Protein AF-A0A3M1NJR8-F1 (afdb_monomer)

Sequence (96 aa):
NCNFVFEDYYTSLLELLQAIAFLNGYNILNHLCIGFYLRDILKREDLFIIFDDLRYKRNSLTYYGTKMDYNTAKQSIDKCKTLIKELKEIIKNRNN

Radius of gyration: 13.44 Å; Cα contacts (8 Å, |Δi|>4): 73; chains: 1; bounding box: 31×27×35 Å

Mean predicted aligned error: 3.32 Å

Secondary structure (DSSP, 8-state):
-HHHHHHHHHHHHHHHHHHHHHHTT----SHHHHHHIIIIIS--HHHHHHHHHHHHHHHHHHHH-PPPPHHHHHHHHHHHHHHHHHHHHHHHTT--

Foldseek 3Di:
DLLVVLLVLLVVLVVLLCVVCVVVVHRDDDQLVSLVCCCPVVVNPVLSVLNVVSVVVNCCCPPVVDDDDPVRSVVNSVSSVVSVVVSVVVVVVVVD

pLDDT: mean 93.27, std 8.06, range [50.75, 98.5]

Solvent-accessible surface area (backbone atoms only — not comparable to full-atom values): 5385 Å² total; per-residue (Å²): 112,60,55,58,56,35,49,51,47,50,48,56,46,50,54,51,52,49,51,55,35,46,77,72,75,42,91,76,92,49,72,68,60,51,33,47,40,33,31,73,72,68,66,31,52,75,57,20,57,55,49,48,55,49,50,51,52,49,47,44,34,77,76,65,69,50,80,61,53,70,67,61,30,50,54,52,41,53,50,41,52,49,51,49,51,54,52,50,53,59,55,53,66,70,79,109

Structure (mmCIF, N/CA/C/O backbone):
data_AF-A0A3M1NJR8-F1
#
_entry.id   AF-A0A3M1NJR8-F1
#
loop_
_atom_site.group_PDB
_atom_site.id
_atom_site.type_symbol
_atom_site.label_atom_id
_atom_site.label_alt_id
_atom_site.label_comp_id
_atom_site.label_asym_id
_atom_site.label_entity_id
_atom_site.label_seq_id
_atom_site.pdbx_PDB_ins_code
_atom_site.Cartn_x
_atom_site.Cartn_y
_atom_site.Cartn_z
_atom_site.occupancy
_atom_site.B_iso_or_equiv
_atom_site.auth_seq_id
_atom_site.auth_comp_id
_atom_site.auth_asym_id
_atom_site.auth_atom_id
_atom_site.pdbx_PDB_model_num
ATOM 1 N N . ASN A 1 1 ? 18.348 4.280 -10.705 1.00 82.81 1 ASN A N 1
ATOM 2 C CA . ASN A 1 1 ? 17.552 3.179 -11.298 1.00 82.81 1 ASN A CA 1
ATOM 3 C C . ASN A 1 1 ? 16.110 3.368 -10.833 1.00 82.81 1 ASN A C 1
ATOM 5 O O . ASN A 1 1 ? 15.912 3.562 -9.642 1.00 82.81 1 ASN A O 1
ATOM 9 N N . CYS A 1 2 ? 15.140 3.411 -11.753 1.00 88.38 2 CYS A N 1
ATOM 10 C CA . CYS A 1 2 ? 13.725 3.664 -11.445 1.00 88.38 2 CYS A CA 1
ATOM 11 C C . CYS A 1 2 ? 13.074 2.560 -10.597 1.00 88.38 2 CYS A C 1
ATOM 13 O O . CYS A 1 2 ? 12.162 2.874 -9.836 1.00 88.38 2 CYS A O 1
ATOM 15 N N . ASN A 1 3 ? 13.584 1.322 -10.656 1.00 89.31 3 ASN A N 1
ATOM 16 C CA . ASN A 1 3 ? 13.149 0.238 -9.771 1.00 89.31 3 ASN A CA 1
ATOM 17 C C . ASN A 1 3 ? 13.338 0.626 -8.298 1.00 89.31 3 ASN A C 1
ATOM 19 O O . ASN A 1 3 ? 12.375 0.576 -7.544 1.00 89.31 3 ASN A O 1
ATOM 23 N N . PHE A 1 4 ? 14.540 1.084 -7.918 1.00 91.31 4 PHE A N 1
ATOM 24 C CA . PHE A 1 4 ? 14.843 1.451 -6.526 1.00 91.31 4 PHE A CA 1
ATOM 25 C C . PHE A 1 4 ? 13.937 2.567 -6.018 1.00 91.31 4 PHE A C 1
ATOM 27 O O . PHE A 1 4 ? 13.389 2.465 -4.931 1.00 91.31 4 PHE A O 1
ATOM 34 N N . VAL A 1 5 ? 13.705 3.598 -6.836 1.00 94.62 5 VAL A N 1
ATOM 35 C CA . VAL A 1 5 ? 12.820 4.699 -6.437 1.00 94.62 5 VAL A CA 1
ATOM 36 C C . VAL A 1 5 ? 11.412 4.170 -6.162 1.00 94.62 5 VAL A C 1
ATOM 38 O O . VAL A 1 5 ? 10.824 4.501 -5.141 1.00 94.62 5 VAL A O 1
ATOM 41 N N . PHE A 1 6 ? 10.861 3.325 -7.037 1.00 95.62 6 PHE A N 1
ATOM 42 C CA . PHE A 1 6 ? 9.551 2.725 -6.790 1.00 95.62 6 PHE A CA 1
ATOM 43 C C . PHE A 1 6 ? 9.538 1.825 -5.540 1.00 95.62 6 PHE A C 1
ATOM 45 O O . PHE A 1 6 ? 8.600 1.918 -4.747 1.00 95.62 6 PHE A O 1
ATOM 52 N N . GLU A 1 7 ? 10.566 0.998 -5.337 1.00 94.94 7 GLU A N 1
ATOM 53 C CA . GLU A 1 7 ? 10.693 0.132 -4.157 1.00 94.94 7 GLU A CA 1
ATOM 54 C C . GLU A 1 7 ? 10.739 0.929 -2.846 1.00 94.94 7 GLU A C 1
ATOM 56 O O . GLU A 1 7 ? 10.068 0.543 -1.885 1.00 94.94 7 GLU A O 1
ATOM 61 N N . ASP A 1 8 ? 11.431 2.069 -2.817 1.00 95.88 8 ASP A N 1
ATOM 62 C CA . ASP A 1 8 ? 11.483 2.955 -1.649 1.00 95.88 8 ASP A CA 1
ATOM 63 C C . ASP A 1 8 ? 10.097 3.534 -1.331 1.00 95.88 8 ASP A C 1
ATOM 65 O O . ASP A 1 8 ? 9.630 3.465 -0.192 1.00 95.88 8 ASP A O 1
ATOM 69 N N . TYR A 1 9 ? 9.378 4.028 -2.348 1.00 97.75 9 TYR A N 1
ATOM 70 C CA . TYR A 1 9 ? 8.007 4.524 -2.171 1.00 97.75 9 TYR A CA 1
ATOM 71 C C . TYR A 1 9 ? 7.047 3.421 -1.707 1.00 97.75 9 TYR A C 1
ATOM 73 O O . TYR A 1 9 ? 6.190 3.674 -0.857 1.00 97.75 9 TYR A O 1
ATOM 81 N N . TYR A 1 10 ? 7.165 2.208 -2.256 1.00 97.69 10 TYR A N 1
ATOM 82 C CA . TYR A 1 10 ? 6.371 1.060 -1.815 1.00 97.69 10 TYR A CA 1
ATOM 83 C C . TYR A 1 10 ? 6.677 0.702 -0.355 1.00 97.69 10 TYR A C 1
ATOM 85 O O . TYR A 1 10 ? 5.757 0.435 0.416 1.00 97.69 10 TYR A O 1
ATOM 93 N N . THR A 1 11 ? 7.951 0.728 0.039 1.00 97.38 11 THR A N 1
ATOM 94 C CA . THR A 1 11 ? 8.381 0.433 1.412 1.00 97.38 11 THR A CA 1
ATOM 95 C C . THR A 1 11 ? 7.829 1.467 2.389 1.00 97.38 11 THR A C 1
ATOM 97 O O . THR A 1 11 ? 7.196 1.086 3.369 1.00 97.38 11 THR A O 1
ATOM 100 N N . SER A 1 12 ? 7.923 2.762 2.072 1.00 97.69 12 SER A N 1
ATOM 101 C CA . SER A 1 12 ? 7.313 3.819 2.895 1.00 97.69 12 SER A CA 1
ATOM 102 C C . SER A 1 12 ? 5.790 3.675 3.020 1.00 97.69 12 SER A C 1
ATOM 104 O O . SER A 1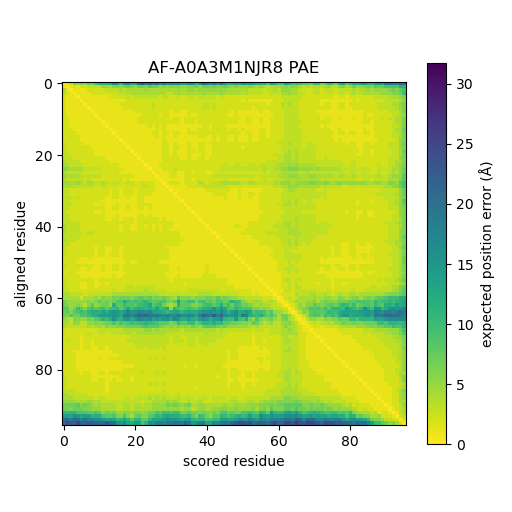 12 ? 5.226 3.892 4.093 1.00 97.69 12 SER A O 1
ATOM 106 N N . LEU A 1 13 ? 5.100 3.300 1.934 1.00 98.31 13 LEU A N 1
ATOM 107 C CA . LEU A 1 13 ? 3.661 3.02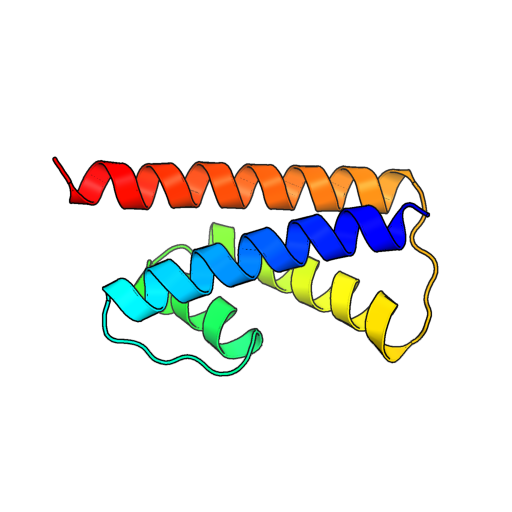1 1.963 1.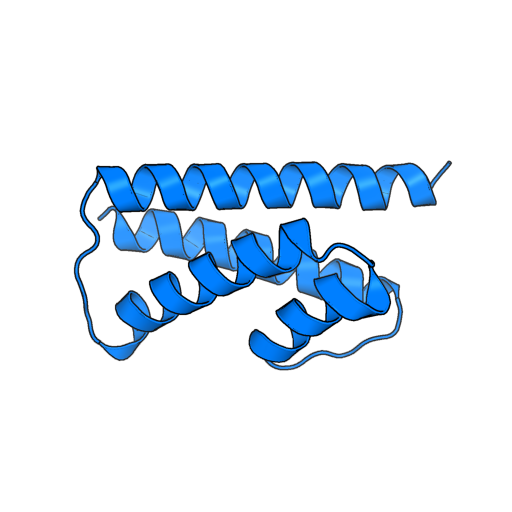00 98.31 13 LEU A CA 1
ATOM 108 C C . LEU A 1 13 ? 3.339 1.836 2.887 1.00 98.31 13 LEU A C 1
ATOM 110 O O . LEU A 1 13 ? 2.396 1.907 3.676 1.00 98.31 13 LEU A O 1
ATOM 114 N N . LEU A 1 14 ? 4.111 0.753 2.788 1.00 98.06 14 LEU A N 1
ATOM 115 C CA . LEU A 1 14 ? 3.925 -0.442 3.602 1.00 98.06 14 LEU A CA 1
ATOM 116 C C . LEU A 1 14 ? 4.147 -0.151 5.090 1.00 98.06 14 LEU A C 1
ATOM 118 O O . LEU A 1 14 ? 3.324 -0.553 5.906 1.00 98.06 14 LEU A O 1
ATOM 122 N N . GLU A 1 15 ? 5.213 0.566 5.442 1.00 97.19 15 GLU A N 1
ATOM 123 C CA . GLU A 1 15 ? 5.508 0.948 6.828 1.00 97.19 15 GLU A CA 1
ATOM 124 C C . GLU A 1 15 ? 4.402 1.824 7.424 1.00 97.19 15 GLU A C 1
ATOM 126 O O . GLU A 1 15 ? 3.988 1.612 8.565 1.00 97.19 15 GLU A O 1
ATOM 131 N N . LEU A 1 16 ? 3.851 2.757 6.640 1.00 97.06 16 LEU A N 1
ATOM 132 C CA . LEU A 1 16 ? 2.701 3.558 7.059 1.00 97.06 16 LEU A CA 1
ATOM 133 C C . LEU A 1 16 ? 1.464 2.685 7.318 1.00 97.06 16 LEU A C 1
ATOM 135 O O . LEU A 1 16 ? 0.809 2.836 8.349 1.00 97.06 16 LEU A O 1
ATOM 139 N N . LEU A 1 17 ? 1.141 1.761 6.407 1.00 97.50 17 LEU A N 1
ATOM 140 C CA . LEU A 1 17 ? 0.024 0.823 6.580 1.00 97.50 17 LEU A CA 1
ATOM 141 C C . LEU A 1 17 ? 0.212 -0.066 7.810 1.00 97.50 17 LEU A C 1
ATOM 143 O O . LEU A 1 17 ? -0.736 -0.276 8.567 1.00 97.50 17 LEU A O 1
ATOM 147 N N . GLN A 1 18 ? 1.434 -0.544 8.030 1.00 97.19 18 GLN A N 1
ATOM 148 C CA . GLN A 1 18 ? 1.796 -1.341 9.190 1.00 97.19 18 GLN A CA 1
ATOM 149 C C . GLN A 1 18 ? 1.615 -0.544 10.488 1.00 97.19 18 GLN A C 1
ATOM 151 O O . GLN A 1 18 ? 1.021 -1.048 11.438 1.00 97.19 18 GLN A O 1
ATOM 156 N N . ALA A 1 19 ? 2.059 0.714 10.523 1.00 95.81 19 ALA A N 1
ATOM 157 C CA . ALA A 1 19 ? 1.855 1.593 11.670 1.00 95.81 19 ALA A CA 1
ATOM 158 C C . ALA A 1 19 ? 0.359 1.803 11.963 1.00 95.81 19 ALA A C 1
ATOM 160 O O . ALA A 1 19 ? -0.066 1.702 13.111 1.00 95.81 19 ALA A O 1
ATOM 161 N N . ILE A 1 20 ? -0.462 2.018 10.929 1.00 95.19 20 ILE A N 1
ATOM 162 C CA . ILE A 1 20 ? -1.923 2.136 11.073 1.00 95.19 20 ILE A CA 1
ATOM 163 C C . ILE A 1 20 ? -2.540 0.834 11.602 1.00 95.19 20 ILE A C 1
ATOM 165 O O . ILE A 1 20 ? -3.450 0.882 12.431 1.00 95.19 20 ILE A O 1
ATOM 169 N N . ALA A 1 21 ? -2.080 -0.324 11.124 1.00 96.69 21 ALA A N 1
ATOM 170 C CA . ALA A 1 21 ? -2.525 -1.626 11.615 1.00 96.69 21 ALA A CA 1
ATOM 171 C C . ALA A 1 21 ? -2.176 -1.816 13.097 1.00 96.69 21 ALA A C 1
ATOM 173 O O . ALA A 1 21 ? -3.053 -2.175 13.886 1.00 96.69 21 ALA A O 1
ATOM 174 N N . PHE A 1 22 ? -0.947 -1.473 13.496 1.00 96.19 22 PHE A N 1
ATOM 175 C CA . PHE A 1 22 ? -0.511 -1.534 14.890 1.00 96.19 22 PHE A CA 1
ATOM 176 C C . PHE A 1 22 ? -1.321 -0.617 15.802 1.00 96.19 22 PHE A C 1
ATOM 178 O O . PHE A 1 22 ? -1.747 -1.054 16.869 1.00 96.19 22 PHE A O 1
ATOM 185 N N . LEU A 1 23 ? -1.603 0.615 15.370 1.00 94.00 23 LEU A N 1
ATOM 186 C CA . LEU A 1 23 ? -2.455 1.545 16.120 1.00 94.00 23 LEU A CA 1
ATOM 187 C C . LEU A 1 23 ? -3.873 0.998 16.352 1.00 94.00 23 LEU A C 1
ATOM 189 O O . LEU A 1 23 ? -4.526 1.394 17.311 1.00 94.00 23 LEU A O 1
ATOM 193 N N . ASN A 1 24 ? -4.334 0.065 15.514 1.00 93.56 24 ASN A N 1
ATOM 194 C CA . ASN A 1 24 ? -5.628 -0.604 15.661 1.00 93.56 24 ASN A CA 1
ATOM 195 C C . ASN A 1 24 ? -5.534 -1.986 16.325 1.00 93.56 24 ASN A C 1
ATOM 197 O O . ASN A 1 24 ? -6.516 -2.724 16.317 1.00 93.56 24 ASN A O 1
ATOM 201 N N . GLY A 1 25 ? -4.377 -2.349 16.885 1.00 96.50 25 GLY A N 1
ATOM 202 C CA . GLY A 1 25 ? -4.181 -3.610 17.601 1.00 96.50 25 GLY A CA 1
ATOM 203 C C . GLY A 1 25 ? -3.898 -4.824 16.712 1.00 96.50 25 GLY A C 1
ATOM 204 O O . GLY A 1 25 ? -3.974 -5.953 17.191 1.00 96.50 25 GLY A O 1
ATOM 205 N N . TYR A 1 26 ? -3.554 -4.625 15.435 1.00 97.75 26 TYR A N 1
ATOM 206 C CA . TYR A 1 26 ? -3.238 -5.715 14.509 1.00 97.75 26 TYR A CA 1
ATOM 207 C C . TYR A 1 26 ? -1.730 -5.828 14.275 1.00 97.75 26 TYR A C 1
ATOM 209 O O . TYR A 1 26 ? -1.092 -4.891 13.800 1.00 97.75 26 TYR A O 1
ATOM 217 N N . ASN A 1 27 ? -1.167 -7.011 14.537 1.00 97.38 27 ASN A N 1
ATOM 218 C CA . ASN A 1 27 ? 0.195 -7.361 14.137 1.00 97.38 27 ASN A CA 1
ATOM 219 C C . ASN A 1 27 ? 0.171 -8.181 12.841 1.00 97.38 27 ASN A C 1
ATOM 221 O O . ASN A 1 27 ? -0.020 -9.398 12.864 1.00 97.38 27 ASN A O 1
ATOM 225 N N . ILE A 1 28 ? 0.329 -7.508 11.703 1.00 97.69 28 ILE A N 1
ATOM 226 C CA . ILE A 1 28 ? 0.282 -8.139 10.381 1.00 97.69 28 ILE A CA 1
ATOM 227 C C . ILE A 1 28 ? 1.709 -8.379 9.885 1.00 97.69 28 ILE A C 1
ATOM 229 O O . ILE A 1 28 ? 2.503 -7.453 9.834 1.00 97.69 28 ILE A O 1
ATOM 233 N N . LEU A 1 29 ? 2.048 -9.614 9.510 1.00 94.25 29 LEU A N 1
ATOM 234 C CA . LEU A 1 29 ? 3.437 -9.995 9.198 1.00 94.25 29 LEU A CA 1
ATOM 235 C C . LEU A 1 29 ? 3.733 -10.153 7.702 1.00 94.25 29 LEU A C 1
ATOM 237 O O . LEU A 1 29 ? 4.854 -10.473 7.320 1.00 94.25 29 LEU A O 1
ATOM 241 N N . ASN A 1 30 ? 2.733 -9.985 6.837 1.00 96.31 30 ASN A N 1
ATOM 242 C CA . ASN A 1 30 ? 2.906 -10.150 5.399 1.00 96.31 30 ASN A CA 1
ATOM 243 C C . ASN A 1 30 ? 2.075 -9.132 4.613 1.00 96.31 30 ASN A C 1
ATOM 245 O O . ASN A 1 30 ? 1.022 -8.674 5.059 1.00 96.31 30 ASN A O 1
ATOM 249 N N . HIS A 1 31 ? 2.541 -8.805 3.407 1.00 97.38 31 HIS A N 1
ATOM 250 C CA . HIS A 1 31 ? 1.929 -7.755 2.592 1.00 97.38 31 HIS A CA 1
ATOM 251 C C . HIS A 1 31 ? 0.525 -8.135 2.107 1.00 97.38 31 HIS A C 1
ATOM 253 O O . HIS A 1 31 ? -0.311 -7.259 1.929 1.00 97.38 31 HIS A O 1
ATOM 259 N N . LEU A 1 32 ? 0.245 -9.424 1.887 1.00 97.81 32 LEU A N 1
ATOM 260 C CA . LEU A 1 32 ? -1.074 -9.861 1.424 1.00 97.81 32 LEU A CA 1
ATOM 261 C C . LEU A 1 32 ? -2.150 -9.550 2.474 1.00 97.81 32 LEU A C 1
ATOM 263 O O . LEU A 1 32 ? -3.181 -8.962 2.155 1.00 97.81 32 LEU A O 1
ATOM 267 N N . CYS A 1 33 ? -1.873 -9.864 3.738 1.00 98.19 33 CYS A N 1
ATOM 268 C CA . CYS A 1 33 ? -2.759 -9.544 4.848 1.00 98.19 33 CYS A CA 1
ATOM 269 C C . CYS A 1 33 ? -2.893 -8.030 5.077 1.00 98.19 33 CYS A C 1
ATOM 271 O O . CYS A 1 33 ? -3.960 -7.593 5.494 1.00 98.19 33 CYS A O 1
ATOM 273 N N . ILE A 1 34 ? -1.876 -7.217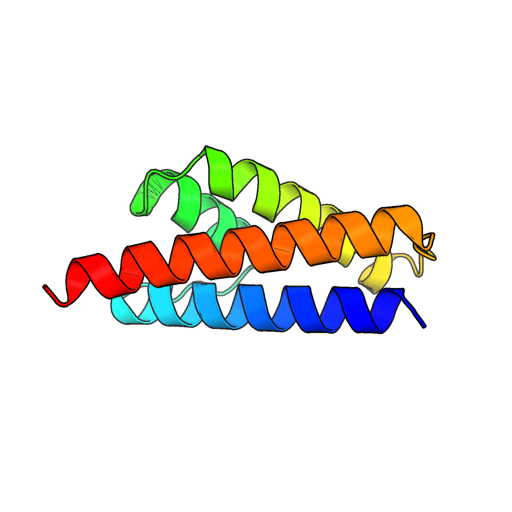 4.757 1.00 98.25 34 ILE A N 1
ATOM 274 C CA . ILE A 1 34 ? -2.018 -5.747 4.740 1.00 98.25 34 ILE A CA 1
ATOM 275 C C . ILE A 1 34 ? -3.051 -5.308 3.694 1.00 98.25 34 ILE A C 1
ATOM 277 O O . ILE A 1 34 ? -3.875 -4.434 3.964 1.00 98.25 34 ILE A O 1
ATOM 281 N N . GLY A 1 35 ? -3.064 -5.956 2.528 1.00 98.25 35 GLY A N 1
ATOM 282 C CA . GLY A 1 35 ? -4.110 -5.754 1.528 1.00 98.25 35 GLY A CA 1
ATOM 283 C C . GLY A 1 35 ? -5.504 -6.082 2.076 1.00 98.25 35 GLY A C 1
ATOM 284 O O . GLY A 1 35 ? -6.414 -5.258 1.994 1.00 98.25 35 GLY A O 1
ATOM 285 N N . PHE A 1 36 ? -5.681 -7.248 2.701 1.00 98.38 36 PHE A N 1
ATOM 286 C CA . PHE A 1 36 ? -6.9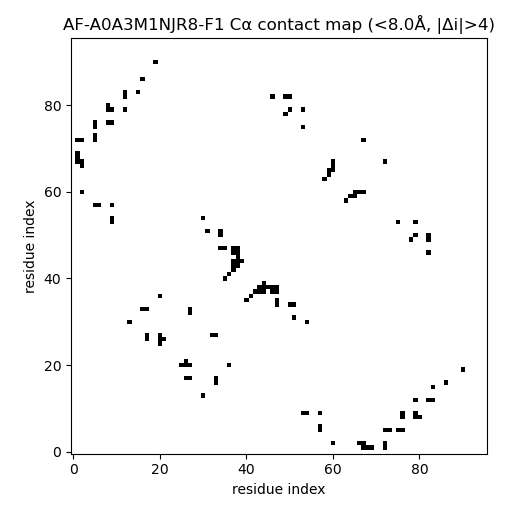76 -7.603 3.297 1.00 98.38 36 PHE A CA 1
ATOM 287 C C . PHE A 1 36 ? -7.380 -6.683 4.446 1.00 98.38 36 PHE A C 1
ATOM 289 O O . PHE A 1 36 ? -8.557 -6.383 4.601 1.00 98.38 36 PHE A O 1
ATOM 296 N N . TYR A 1 37 ? -6.424 -6.154 5.200 1.00 98.19 37 TYR A N 1
ATOM 297 C CA . TYR A 1 37 ? -6.699 -5.152 6.218 1.00 98.19 37 TYR A CA 1
ATOM 298 C C . TYR A 1 37 ? -7.295 -3.857 5.631 1.00 98.19 37 TYR A C 1
ATOM 300 O O . TYR A 1 37 ? -8.279 -3.344 6.170 1.00 98.19 37 TYR A O 1
ATOM 308 N N . LEU A 1 38 ? -6.780 -3.368 4.493 1.00 97.94 38 LEU A N 1
ATOM 309 C CA . LEU A 1 38 ? -7.386 -2.243 3.762 1.00 97.94 38 LEU A CA 1
ATOM 310 C C . LEU A 1 38 ? -8.843 -2.539 3.378 1.00 97.94 38 LEU A C 1
ATOM 312 O O . LEU A 1 38 ? -9.734 -1.729 3.643 1.00 97.94 38 LEU A O 1
ATOM 316 N N . ARG A 1 39 ? -9.092 -3.708 2.779 1.00 98.38 39 ARG A N 1
ATOM 317 C CA . ARG A 1 39 ? -10.419 -4.095 2.280 1.00 98.38 39 ARG A CA 1
ATOM 318 C C . ARG A 1 39 ? -11.416 -4.340 3.411 1.00 98.38 39 ARG A C 1
ATOM 320 O O . ARG A 1 39 ? -12.503 -3.772 3.420 1.00 98.38 39 ARG A O 1
ATOM 327 N N . ASP A 1 40 ? -11.048 -5.178 4.370 1.00 97.88 40 ASP A N 1
ATOM 328 C CA . ASP A 1 40 ? -12.000 -5.783 5.299 1.00 97.88 40 ASP A CA 1
ATOM 329 C C . ASP A 1 40 ? -12.130 -4.996 6.600 1.00 97.88 40 ASP A C 1
ATOM 331 O O . ASP A 1 40 ? -13.227 -4.944 7.160 1.00 97.88 40 ASP A O 1
ATOM 335 N N . ILE A 1 41 ? -11.051 -4.354 7.063 1.00 96.69 41 ILE A N 1
ATOM 336 C CA . ILE A 1 41 ? -11.045 -3.590 8.318 1.00 96.69 41 ILE A CA 1
ATOM 337 C C . ILE A 1 41 ? -11.258 -2.102 8.054 1.00 96.69 41 ILE A C 1
ATOM 339 O O . ILE A 1 41 ? -12.133 -1.497 8.668 1.00 96.69 41 ILE A O 1
ATOM 343 N N . LEU A 1 42 ? -10.514 -1.511 7.112 1.00 95.31 42 LEU A N 1
ATOM 344 C CA . LEU A 1 42 ? -10.684 -0.095 6.760 1.00 95.31 42 LEU A CA 1
ATOM 345 C C . LEU A 1 42 ? -11.823 0.157 5.763 1.00 95.31 42 LEU A C 1
ATOM 347 O O . LEU A 1 42 ? -12.149 1.315 5.516 1.00 95.31 42 LEU A O 1
ATOM 351 N N . LYS A 1 43 ? -12.441 -0.899 5.213 1.00 96.69 43 LYS A N 1
ATOM 352 C CA . LYS A 1 43 ? -13.537 -0.813 4.229 1.00 96.69 43 LYS A CA 1
ATOM 353 C C . LYS A 1 43 ? -13.162 -0.005 2.980 1.00 96.69 43 LYS A C 1
ATOM 355 O O . LYS A 1 43 ? -13.995 0.688 2.404 1.00 96.69 43 LYS A O 1
ATOM 360 N N . ARG A 1 44 ? -11.898 -0.102 2.557 1.00 97.00 44 ARG A N 1
ATOM 361 C CA . ARG A 1 44 ? -11.330 0.588 1.390 1.00 97.00 44 ARG A CA 1
ATOM 362 C C . ARG A 1 44 ? -10.892 -0.414 0.327 1.00 97.00 44 ARG A C 1
ATOM 364 O O . ARG A 1 44 ? -9.702 -0.644 0.110 1.00 97.00 44 ARG A O 1
ATOM 371 N N . GLU A 1 45 ? -11.872 -1.043 -0.319 1.00 98.06 45 GLU A N 1
ATOM 372 C CA . GLU A 1 45 ? -11.634 -1.962 -1.442 1.00 98.06 45 GLU A CA 1
ATOM 373 C C . GLU A 1 45 ? -10.928 -1.268 -2.618 1.00 98.06 45 GLU A C 1
ATOM 375 O O . GLU A 1 45 ? -10.040 -1.841 -3.246 1.00 98.06 45 GLU A O 1
ATOM 380 N N . ASP A 1 46 ? -11.252 0.001 -2.852 1.00 97.38 46 ASP A N 1
ATOM 381 C CA . ASP A 1 46 ? -10.589 0.856 -3.832 1.00 97.38 46 ASP A CA 1
ATOM 382 C C . ASP A 1 46 ? -9.076 0.966 -3.570 1.00 97.38 46 ASP A C 1
ATOM 384 O O . ASP A 1 46 ? -8.269 0.800 -4.486 1.00 97.38 46 ASP A O 1
ATOM 388 N N . LEU A 1 47 ? -8.673 1.162 -2.310 1.00 97.94 47 LEU A N 1
ATOM 389 C CA . LEU A 1 47 ? -7.259 1.201 -1.928 1.00 97.94 47 LEU A CA 1
ATOM 390 C C . LEU A 1 47 ? -6.609 -0.180 -1.983 1.00 97.94 47 LEU A C 1
ATOM 392 O O . LEU A 1 47 ? -5.442 -0.280 -2.362 1.00 97.94 47 LEU A O 1
ATOM 396 N N . PHE A 1 48 ? -7.348 -1.237 -1.636 1.00 9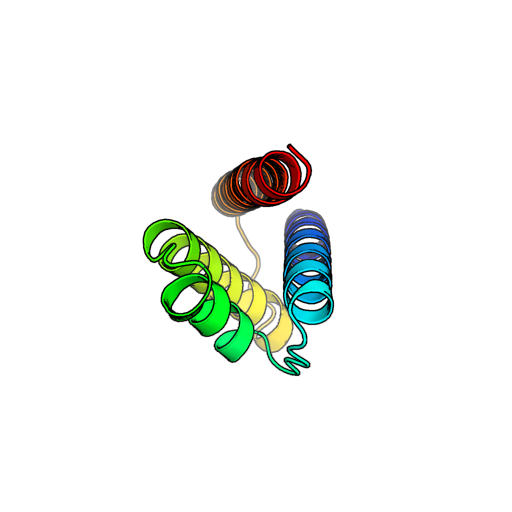8.31 48 PHE A N 1
ATOM 397 C CA . PHE A 1 48 ? -6.869 -2.613 -1.746 1.00 98.31 48 PHE A CA 1
ATOM 398 C C . PHE A 1 48 ? -6.461 -2.956 -3.182 1.00 98.31 48 PHE A C 1
ATOM 400 O O . PHE A 1 48 ? -5.352 -3.444 -3.383 1.00 98.31 48 PHE A O 1
ATOM 407 N N . ILE A 1 49 ? -7.300 -2.643 -4.176 1.00 98.31 49 ILE A N 1
ATOM 408 C CA . ILE A 1 49 ? -7.011 -2.917 -5.594 1.00 98.31 49 ILE A CA 1
ATOM 409 C C . ILE A 1 49 ? -5.708 -2.233 -6.027 1.00 98.31 49 ILE A C 1
ATOM 411 O O . ILE A 1 49 ? -4.863 -2.841 -6.689 1.00 98.31 49 ILE A O 1
ATOM 415 N N . ILE A 1 50 ? -5.516 -0.972 -5.630 1.00 98.31 50 ILE A N 1
ATOM 416 C CA . ILE A 1 50 ? -4.306 -0.217 -5.970 1.00 98.31 50 ILE A CA 1
ATOM 417 C C . ILE A 1 50 ? -3.087 -0.807 -5.248 1.00 98.31 50 ILE A C 1
ATOM 419 O O . ILE A 1 50 ? -2.039 -0.992 -5.866 1.00 98.31 50 ILE A O 1
ATOM 423 N N . PHE A 1 51 ? -3.205 -1.116 -3.956 1.00 98.50 51 PHE A N 1
ATOM 424 C CA . PHE A 1 51 ? -2.114 -1.691 -3.173 1.00 98.50 51 PHE A CA 1
ATOM 425 C C . PHE A 1 51 ? -1.685 -3.065 -3.704 1.00 98.50 51 PHE A C 1
ATOM 427 O O . PHE A 1 51 ? -0.487 -3.325 -3.819 1.00 98.50 51 PHE A O 1
ATOM 434 N N . ASP A 1 52 ? -2.633 -3.929 -4.065 1.00 98.31 52 ASP A N 1
ATOM 435 C CA . ASP A 1 52 ? -2.335 -5.271 -4.563 1.00 98.31 52 ASP A CA 1
ATOM 436 C C . ASP A 1 52 ? -1.620 -5.227 -5.923 1.00 98.31 52 ASP A C 1
ATOM 438 O O . ASP A 1 52 ? -0.627 -5.928 -6.123 1.00 98.31 52 ASP A O 1
ATOM 442 N N . ASP A 1 53 ? -2.023 -4.314 -6.814 1.00 97.50 53 ASP A N 1
ATOM 443 C CA . ASP A 1 53 ? -1.311 -4.028 -8.067 1.00 97.50 53 ASP A CA 1
ATOM 444 C C . ASP A 1 53 ? 0.153 -3.612 -7.816 1.00 97.50 53 ASP A C 1
ATOM 446 O O . ASP A 1 53 ? 1.080 -4.112 -8.463 1.00 97.50 53 ASP A O 1
ATOM 450 N N . LEU A 1 54 ? 0.387 -2.729 -6.840 1.00 97.88 54 LEU A N 1
ATOM 451 C CA . LEU A 1 54 ? 1.734 -2.296 -6.458 1.00 97.88 54 LEU A CA 1
ATOM 452 C C . LEU A 1 54 ? 2.545 -3.443 -5.838 1.00 97.88 54 LEU A C 1
ATOM 454 O O . LEU A 1 54 ? 3.726 -3.596 -6.158 1.00 97.88 54 LEU A O 1
ATOM 458 N N . ARG A 1 55 ? 1.919 -4.280 -5.001 1.00 97.31 55 ARG A N 1
ATOM 459 C CA . ARG A 1 55 ? 2.534 -5.467 -4.388 1.00 97.31 55 ARG A CA 1
ATOM 460 C C . ARG A 1 55 ? 2.986 -6.460 -5.451 1.00 97.31 55 ARG A C 1
ATOM 462 O O . ARG A 1 55 ? 4.121 -6.934 -5.385 1.00 97.31 55 ARG A O 1
ATOM 469 N N . TYR A 1 56 ? 2.137 -6.750 -6.438 1.00 95.06 56 TYR A N 1
ATOM 470 C CA . TYR A 1 56 ? 2.497 -7.615 -7.562 1.00 95.06 56 TYR A CA 1
ATOM 471 C C . TYR A 1 56 ? 3.677 -7.051 -8.343 1.00 95.06 56 TYR A C 1
ATOM 473 O O . TYR A 1 56 ? 4.667 -7.755 -8.533 1.00 95.06 56 TYR A O 1
ATOM 481 N N . LYS A 1 57 ? 3.622 -5.770 -8.729 1.00 94.94 57 LYS A N 1
ATOM 482 C CA . LYS A 1 57 ? 4.726 -5.111 -9.435 1.00 94.94 57 LYS A CA 1
ATOM 483 C C . LYS A 1 57 ? 6.030 -5.188 -8.646 1.00 94.94 57 LYS A C 1
ATOM 485 O O . LYS A 1 57 ? 7.039 -5.610 -9.198 1.00 94.94 57 LYS A O 1
ATOM 490 N N . ARG A 1 58 ? 6.014 -4.840 -7.358 1.00 94.50 58 ARG A N 1
ATOM 491 C CA . ARG A 1 58 ? 7.194 -4.892 -6.484 1.00 94.50 58 ARG A CA 1
ATOM 492 C C . ARG A 1 58 ? 7.750 -6.309 -6.377 1.00 94.50 58 ARG A C 1
ATOM 494 O O . ARG A 1 58 ? 8.948 -6.495 -6.542 1.00 94.50 58 ARG A O 1
ATOM 501 N N . ASN A 1 59 ? 6.899 -7.315 -6.181 1.00 91.75 59 ASN A N 1
ATOM 502 C CA . ASN A 1 59 ? 7.333 -8.713 -6.153 1.00 91.75 59 ASN A CA 1
ATOM 503 C C . ASN A 1 59 ? 7.983 -9.143 -7.479 1.00 91.75 59 ASN A C 1
ATOM 505 O O . ASN A 1 59 ? 9.005 -9.827 -7.456 1.00 91.75 59 ASN A O 1
ATOM 509 N N . SER A 1 60 ? 7.450 -8.693 -8.619 1.00 88.88 60 SER A N 1
ATOM 510 C CA . SER A 1 60 ? 8.048 -8.935 -9.938 1.00 88.88 60 SER A CA 1
ATOM 511 C C . SER A 1 60 ? 9.460 -8.348 -10.079 1.00 88.88 60 SER A C 1
ATOM 513 O O . SER A 1 60 ? 10.312 -8.945 -10.741 1.00 88.88 60 SER A O 1
ATOM 515 N N . LEU A 1 61 ? 9.736 -7.201 -9.451 1.00 87.06 61 LEU A N 1
ATOM 516 C CA . LEU A 1 61 ? 11.073 -6.595 -9.440 1.00 87.06 61 LEU A CA 1
ATOM 517 C C . LEU A 1 61 ? 12.013 -7.338 -8.486 1.00 87.06 61 LEU A C 1
ATOM 519 O O . LEU A 1 61 ? 13.087 -7.769 -8.901 1.00 87.06 61 LEU A O 1
ATOM 523 N N . THR A 1 62 ? 11.585 -7.530 -7.235 1.00 79.00 62 THR A N 1
ATOM 524 C CA . THR A 1 62 ? 12.429 -8.077 -6.165 1.00 79.00 62 THR A CA 1
ATOM 525 C C . THR A 1 62 ? 12.795 -9.546 -6.390 1.00 79.00 62 THR A C 1
ATOM 527 O O . THR A 1 62 ? 13.935 -9.927 -6.142 1.00 79.00 62 THR A O 1
ATOM 530 N N . TYR A 1 63 ? 11.857 -10.380 -6.853 1.00 76.25 63 TYR A N 1
ATOM 531 C CA . TYR A 1 63 ? 12.081 -11.830 -6.961 1.00 76.25 63 TYR A CA 1
ATOM 532 C C . TYR A 1 63 ? 12.507 -12.295 -8.354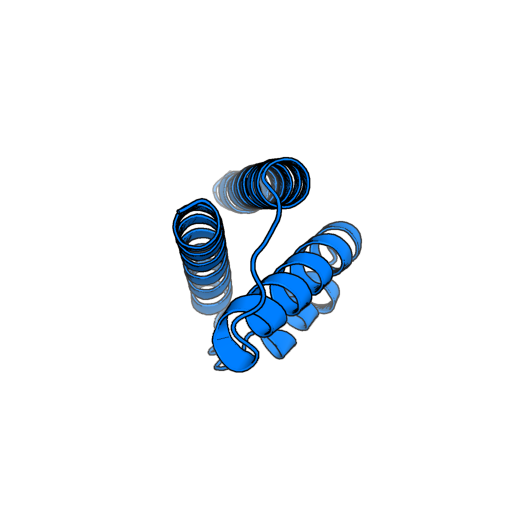 1.00 76.25 63 TYR A C 1
ATOM 534 O O . TYR A 1 63 ? 13.177 -13.318 -8.466 1.00 76.25 63 TYR A O 1
ATOM 542 N N . TYR A 1 64 ? 12.142 -11.562 -9.409 1.00 75.94 64 TYR A N 1
ATOM 543 C CA . TYR A 1 64 ? 12.394 -11.984 -10.794 1.00 75.94 64 TYR A CA 1
ATOM 544 C C . TYR A 1 64 ? 13.372 -11.067 -11.538 1.00 75.94 64 TYR A C 1
ATOM 546 O O . TYR A 1 64 ? 13.649 -11.291 -12.714 1.00 75.94 64 TYR A O 1
ATOM 554 N N . GLY A 1 65 ? 13.903 -10.031 -10.875 1.00 75.75 65 GLY A N 1
ATOM 555 C CA . GLY A 1 65 ? 14.896 -9.121 -11.455 1.00 75.75 65 GLY A CA 1
ATOM 556 C C . GLY A 1 65 ? 14.372 -8.310 -12.643 1.00 75.75 65 GLY A C 1
ATOM 557 O O . GLY A 1 65 ? 15.158 -7.803 -13.447 1.00 75.75 65 GLY A O 1
ATOM 558 N N . THR A 1 66 ? 13.048 -8.198 -12.780 1.00 77.69 66 THR A N 1
ATOM 559 C CA . THR A 1 66 ? 12.419 -7.507 -13.908 1.00 77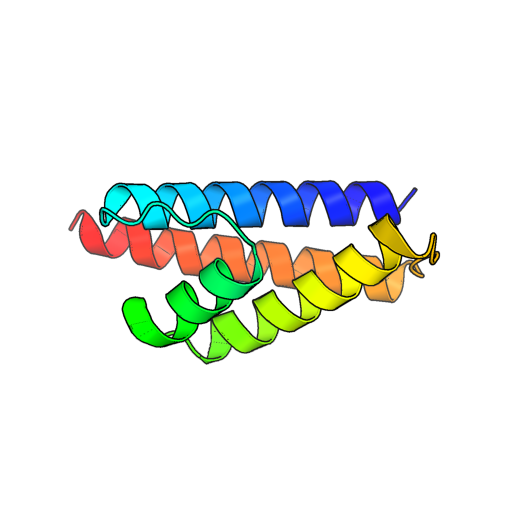.69 66 THR A CA 1
ATOM 560 C C . THR A 1 66 ? 12.813 -6.028 -13.888 1.00 77.69 66 THR A C 1
ATOM 562 O O . THR A 1 66 ? 12.829 -5.384 -12.838 1.00 77.69 66 THR A O 1
ATOM 565 N N . LYS A 1 67 ? 13.138 -5.452 -15.048 1.00 81.94 67 LYS A N 1
ATOM 566 C CA . LYS A 1 67 ? 13.334 -4.001 -15.171 1.00 81.94 67 LYS A CA 1
ATOM 567 C C . LYS A 1 67 ? 11.991 -3.337 -15.432 1.00 81.94 67 LYS A C 1
ATOM 569 O O . LYS A 1 67 ? 11.297 -3.712 -16.372 1.00 81.94 67 LYS A O 1
ATOM 574 N N . MET A 1 68 ? 11.642 -2.351 -14.614 1.00 87.44 68 MET A N 1
ATOM 575 C CA . MET A 1 68 ? 10.475 -1.514 -14.848 1.00 87.44 68 MET A CA 1
ATOM 576 C C . MET A 1 68 ? 10.841 -0.413 -15.843 1.00 87.44 68 MET A C 1
ATOM 578 O O . MET A 1 68 ? 11.883 0.233 -15.706 1.00 87.44 68 MET A O 1
ATOM 582 N N . ASP A 1 69 ? 9.999 -0.174 -16.846 1.00 91.56 69 ASP A N 1
ATOM 583 C CA . ASP A 1 69 ? 10.162 1.004 -17.690 1.00 91.56 69 ASP A CA 1
ATOM 584 C C . ASP A 1 69 ? 9.816 2.283 -16.906 1.00 91.56 69 ASP A C 1
ATOM 586 O O . ASP A 1 69 ? 9.125 2.264 -15.882 1.00 91.56 69 ASP A O 1
ATOM 590 N N . TYR A 1 70 ? 10.310 3.420 -17.392 1.00 91.19 70 TYR A N 1
ATOM 591 C CA . TYR A 1 70 ? 10.138 4.706 -16.722 1.00 91.19 70 TYR A CA 1
ATOM 592 C C . TYR A 1 70 ? 8.663 5.082 -16.498 1.00 91.19 70 TYR A C 1
ATOM 594 O O . TYR A 1 70 ? 8.324 5.595 -15.430 1.00 91.19 70 TYR A O 1
ATOM 602 N N . ASN A 1 71 ? 7.781 4.820 -17.468 1.00 94.44 71 ASN A N 1
ATOM 603 C CA . ASN A 1 71 ? 6.377 5.216 -17.374 1.00 94.44 71 ASN A CA 1
ATOM 604 C C . ASN A 1 71 ? 5.633 4.354 -16.354 1.00 94.44 71 ASN A C 1
ATOM 606 O O . ASN A 1 71 ? 4.911 4.898 -15.517 1.00 94.44 71 ASN A O 1
ATOM 610 N N . THR A 1 72 ? 5.865 3.040 -16.358 1.00 93.56 72 THR A N 1
ATOM 611 C CA . THR A 1 72 ? 5.299 2.138 -15.345 1.00 93.56 72 THR A CA 1
ATOM 612 C C . THR A 1 72 ? 5.786 2.503 -13.943 1.00 93.56 72 THR A C 1
ATOM 614 O O . THR A 1 72 ? 4.983 2.537 -13.006 1.00 93.56 72 THR A O 1
ATOM 617 N N . ALA A 1 73 ? 7.070 2.845 -13.786 1.00 94.44 73 ALA A N 1
ATOM 618 C CA . ALA A 1 73 ? 7.617 3.283 -12.502 1.00 94.44 73 ALA A CA 1
ATOM 619 C C . ALA A 1 73 ? 6.965 4.580 -12.023 1.00 94.44 73 ALA A C 1
ATOM 621 O O . ALA A 1 73 ? 6.502 4.656 -10.885 1.00 94.44 73 ALA A O 1
ATOM 622 N N . LYS A 1 74 ? 6.854 5.578 -12.905 1.00 96.50 74 LYS A N 1
ATOM 623 C CA . LYS A 1 74 ? 6.206 6.856 -12.598 1.00 96.50 74 LYS A CA 1
ATOM 624 C C . LYS A 1 74 ? 4.752 6.665 -12.159 1.00 96.50 74 LYS A C 1
ATOM 626 O O . LYS A 1 74 ? 4.378 7.139 -11.092 1.00 96.50 74 LYS A O 1
ATOM 631 N N . GLN A 1 75 ? 3.964 5.908 -12.924 1.00 97.25 75 GLN A N 1
ATOM 632 C CA . GLN A 1 75 ? 2.567 5.615 -12.582 1.00 97.25 75 GLN A CA 1
ATOM 633 C C . GLN A 1 75 ? 2.441 4.878 -11.244 1.00 97.25 75 GLN A C 1
ATOM 635 O O . GLN A 1 75 ? 1.553 5.180 -10.449 1.00 97.25 75 GLN A O 1
ATOM 640 N N . SER A 1 76 ? 3.336 3.926 -10.973 1.00 97.56 76 SER A N 1
ATOM 641 C CA . SER A 1 76 ? 3.329 3.169 -9.717 1.00 97.56 76 SER A CA 1
ATOM 642 C C . SER A 1 76 ? 3.678 4.061 -8.520 1.00 97.56 76 SER A C 1
ATOM 644 O O . SER A 1 76 ? 3.019 3.990 -7.486 1.00 97.56 76 SER A O 1
ATOM 646 N N . ILE A 1 77 ? 4.647 4.968 -8.672 1.00 97.75 77 ILE A N 1
ATOM 647 C CA . ILE A 1 77 ? 4.994 5.967 -7.650 1.00 97.75 77 ILE A CA 1
ATOM 648 C C . ILE A 1 77 ? 3.823 6.923 -7.391 1.00 97.75 77 ILE A C 1
ATOM 650 O O . ILE A 1 77 ? 3.518 7.221 -6.235 1.00 97.75 77 ILE A O 1
ATOM 654 N N . ASP A 1 78 ? 3.139 7.391 -8.435 1.00 98.25 78 ASP A N 1
ATOM 655 C CA . ASP A 1 78 ? 1.996 8.296 -8.282 1.00 98.25 78 ASP A CA 1
ATOM 656 C C . ASP A 1 78 ? 0.814 7.602 -7.577 1.00 98.25 78 ASP A C 1
ATOM 658 O O . ASP A 1 78 ? 0.164 8.196 -6.709 1.00 98.25 78 ASP A O 1
ATOM 662 N N . LYS A 1 79 ? 0.598 6.307 -7.845 1.00 98.44 79 LYS A N 1
ATOM 663 C CA . LYS A 1 79 ? -0.332 5.464 -7.077 1.00 98.44 79 LYS A CA 1
ATOM 664 C C . LYS A 1 79 ? 0.083 5.334 -5.606 1.00 98.44 79 LYS A C 1
ATOM 666 O O . LYS A 1 79 ? -0.768 5.526 -4.739 1.00 98.44 79 LYS A O 1
ATOM 671 N N . CYS A 1 80 ? 1.366 5.093 -5.300 1.00 98.44 80 CYS A N 1
ATOM 672 C CA . CYS A 1 80 ? 1.861 5.075 -3.913 1.00 98.44 80 CYS A CA 1
ATOM 673 C C . CYS A 1 80 ? 1.567 6.398 -3.193 1.00 98.44 80 CYS A C 1
ATOM 675 O O . CYS A 1 80 ? 1.041 6.398 -2.082 1.00 98.44 80 CYS A O 1
ATOM 677 N N . LYS A 1 81 ? 1.860 7.539 -3.831 1.00 98.06 81 LYS A N 1
ATOM 678 C CA . LYS A 1 81 ? 1.589 8.872 -3.266 1.00 98.06 81 LYS A CA 1
ATOM 679 C C . LYS A 1 81 ? 0.101 9.101 -3.010 1.00 98.06 81 LYS A C 1
ATOM 681 O O . LYS A 1 81 ? -0.256 9.679 -1.986 1.00 98.06 81 LYS A O 1
ATOM 686 N N . THR A 1 82 ? -0.752 8.632 -3.919 1.00 97.50 82 THR A N 1
ATOM 687 C CA . THR A 1 82 ? -2.211 8.718 -3.784 1.00 97.50 82 THR A CA 1
ATOM 688 C C . THR A 1 82 ? -2.689 7.916 -2.575 1.00 97.50 82 THR A C 1
ATOM 690 O O . THR A 1 82 ? -3.365 8.468 -1.713 1.00 97.50 82 THR A O 1
ATOM 693 N N . LEU A 1 83 ? -2.250 6.660 -2.439 1.00 97.81 83 LEU A N 1
ATOM 694 C CA . LEU A 1 83 ? -2.524 5.827 -1.263 1.00 97.81 83 LEU A CA 1
ATOM 695 C C . LEU A 1 83 ? -2.055 6.488 0.039 1.00 97.81 83 LEU A C 1
ATOM 697 O O . LEU A 1 83 ? -2.820 6.568 0.993 1.00 97.81 83 LEU A O 1
ATOM 701 N N . ILE A 1 84 ? -0.827 7.012 0.080 1.00 97.44 84 ILE A N 1
ATOM 702 C CA . ILE A 1 84 ? -0.297 7.701 1.268 1.00 97.44 84 ILE A CA 1
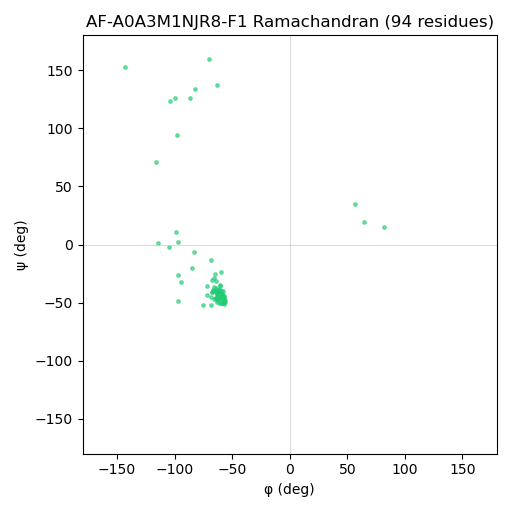ATOM 703 C C . ILE A 1 84 ? -1.172 8.903 1.644 1.00 97.44 84 ILE A C 1
ATOM 705 O O . ILE A 1 84 ? -1.436 9.120 2.826 1.00 97.44 84 ILE A O 1
ATOM 709 N N . LYS A 1 85 ? -1.624 9.688 0.659 1.00 96.94 85 LYS A N 1
ATOM 710 C CA . LYS A 1 85 ? -2.520 10.827 0.894 1.00 96.94 85 LYS A CA 1
ATOM 711 C C . LYS A 1 85 ? -3.844 10.366 1.509 1.00 96.94 85 LYS A C 1
ATOM 713 O O . LYS A 1 85 ? -4.235 10.889 2.546 1.00 96.94 85 LYS A O 1
ATOM 718 N N . GLU A 1 86 ? -4.484 9.364 0.916 1.00 96.19 86 GLU A N 1
ATOM 719 C CA . GLU A 1 86 ? -5.750 8.799 1.402 1.00 96.19 86 GLU A CA 1
ATOM 720 C C . GLU A 1 86 ? -5.628 8.249 2.831 1.00 96.19 86 GLU A C 1
ATOM 722 O O . GLU A 1 86 ? -6.466 8.522 3.689 1.00 96.19 86 GLU A O 1
ATOM 727 N N . LEU A 1 87 ? -4.540 7.532 3.125 1.00 94.81 87 LEU A N 1
ATOM 728 C CA . LEU A 1 87 ? -4.267 6.998 4.460 1.00 94.81 87 LEU A CA 1
ATOM 729 C C . LEU A 1 87 ? -4.056 8.103 5.502 1.00 94.81 87 LEU A C 1
ATOM 731 O O . LEU A 1 87 ? -4.514 7.971 6.637 1.00 94.81 87 LEU A O 1
ATOM 735 N N . LYS A 1 88 ? -3.401 9.209 5.131 1.00 93.12 88 LYS A N 1
ATOM 736 C CA . LYS A 1 88 ? -3.233 10.367 6.022 1.00 93.12 88 LYS A CA 1
ATOM 737 C C . LYS A 1 88 ? -4.565 11.025 6.373 1.00 93.12 88 LYS A C 1
ATOM 739 O O . LYS A 1 88 ? -4.750 11.395 7.530 1.00 93.12 88 LYS A O 1
ATOM 744 N N . GLU A 1 89 ? -5.495 11.125 5.426 1.00 93.00 89 GLU A N 1
ATOM 745 C CA . GLU A 1 89 ? -6.841 11.643 5.710 1.00 93.00 89 GLU A CA 1
ATOM 746 C C . GLU A 1 89 ? -7.619 10.711 6.651 1.00 93.00 89 GLU A C 1
ATOM 748 O O . GLU A 1 89 ? -8.253 11.182 7.596 1.00 93.00 89 GLU A O 1
ATOM 753 N N . ILE A 1 90 ? -7.498 9.386 6.480 1.00 88.31 90 ILE A N 1
ATOM 754 C CA . ILE A 1 90 ? -8.089 8.405 7.411 1.00 88.31 90 ILE A CA 1
ATOM 755 C C . ILE A 1 90 ? -7.553 8.604 8.836 1.00 88.31 90 ILE A C 1
ATOM 757 O O . ILE A 1 90 ? -8.330 8.570 9.789 1.00 88.31 90 ILE A O 1
ATOM 761 N N . ILE A 1 91 ? -6.244 8.825 9.000 1.00 87.38 91 ILE A N 1
ATOM 762 C CA . ILE A 1 91 ? -5.641 9.087 10.317 1.00 87.38 91 ILE A CA 1
ATOM 763 C C . ILE A 1 91 ? -6.147 10.415 10.892 1.00 87.38 91 ILE A C 1
ATOM 765 O O . ILE A 1 91 ? -6.534 10.467 12.056 1.00 87.38 91 ILE A O 1
ATOM 769 N N . LYS A 1 92 ? -6.158 11.487 10.092 1.00 87.25 92 LYS A N 1
ATOM 770 C CA . LYS A 1 92 ? -6.573 12.823 10.542 1.00 87.25 92 LYS A CA 1
ATOM 771 C C . LYS A 1 92 ? -8.008 12.827 11.067 1.00 87.25 92 LYS A C 1
ATOM 773 O O . LYS A 1 92 ? -8.258 13.388 12.127 1.00 87.25 92 LYS A O 1
ATOM 778 N N . ASN A 1 93 ? -8.921 12.152 10.372 1.00 80.69 93 ASN A N 1
ATOM 779 C CA . ASN A 1 93 ? -10.331 12.071 10.760 1.00 80.69 93 ASN A CA 1
ATOM 780 C C . ASN A 1 93 ? -10.584 11.271 12.047 1.00 80.69 93 ASN A C 1
ATOM 782 O O . ASN A 1 93 ? -11.679 11.347 12.584 1.00 80.69 93 ASN A O 1
ATOM 786 N N . ARG A 1 94 ? -9.606 10.505 12.545 1.00 71.56 94 ARG A N 1
ATOM 787 C CA . ARG A 1 94 ? -9.716 9.793 13.830 1.00 71.56 94 ARG A CA 1
ATOM 788 C C . ARG A 1 94 ? -9.349 10.648 15.039 1.00 71.56 94 ARG A C 1
ATOM 790 O O . ARG A 1 94 ? -9.703 10.283 16.151 1.00 71.56 94 ARG A O 1
ATOM 797 N N . ASN A 1 95 ? -8.601 11.728 14.822 1.00 63.34 95 ASN A N 1
ATOM 798 C CA . ASN A 1 95 ? -8.107 12.605 15.884 1.00 63.34 95 ASN A CA 1
ATOM 799 C C . ASN A 1 95 ? -8.988 13.852 16.087 1.00 63.34 95 ASN A C 1
ATOM 801 O O . ASN A 1 95 ? -8.640 14.699 16.908 1.00 63.34 95 ASN A O 1
ATOM 805 N N . ASN A 1 96 ? -10.082 13.967 15.328 1.00 50.75 96 ASN A N 1
ATOM 806 C CA . ASN A 1 96 ? -11.114 14.998 15.455 1.00 50.75 96 ASN A CA 1
ATOM 807 C C . ASN A 1 96 ? -12.380 14.377 16.042 1.00 50.75 96 ASN A C 1
ATOM 809 O O . ASN A 1 96 ? -13.077 15.094 16.789 1.00 50.75 96 ASN A O 1
#

Nearest PDB structures (foldseek):
  2q00-assembly2_B  TM=6.501E-01  e=1.771E+00  Saccharolobus solfataricus P2
  2lch-assembly1_A  TM=4.868E-01  e=2.458E+00  Thermotoga maritima
  6dg5-assembly1_A  TM=3.312E-01  e=6.945E+00  synthetic construct
  1yvi-assembly2_B  TM=2.340E-01  e=8.642E+00  Oryza sativa